Protein AF-A0AAW8AX49-F1 (afdb_monomer_lite)

Sequence (80 aa):
TQPASDIYEDEGILMITPAATAPELTARGYQLILRTTGLDSDQGPTAAKYILEKVKPQRIAIVHDKQQYGEGLARAVQDG

Organism: Klebsiella pneumoniae (NCBI:txid573)

Foldseek 3Di:
DQVVLVVCLVVVHADEEAPDQDPVQVPVPRDRGYYDYHHLLVVQVVVLCCCCPPVNDPDDDFDAPPDPVRVSSSVSVVVD

Secondary structure (DSSP, 8-state):
-HHHHHHHHHTT--EEESS---THHHHS--SSEEESSPPHHHHHHHHHHHIIIII--S-------SSHHHHHHHHHHHH-

pLDDT: mean 93.42, std 3.57, range [84.25, 98.06]

InterPro domains:
  IPR028082 Periplasmic binding protein-like I [SSF53822] (1-79)

Structure (mmCIF, N/CA/C/O backbone):
data_AF-A0AAW8AX49-F1
#
_entry.id   AF-A0AAW8AX49-F1
#
loop_
_atom_site.group_PDB
_atom_site.id
_atom_site.type_symbol
_atom_site.label_atom_id
_atom_site.label_alt_id
_atom_site.label_comp_id
_atom_site.label_asym_id
_atom_site.label_entity_id
_atom_site.label_seq_id
_atom_site.pdbx_PDB_ins_code
_atom_site.Cartn_x
_atom_site.Cartn_y
_atom_site.Cartn_z
_atom_site.occupancy
_atom_site.B_iso_or_equiv
_atom_site.auth_seq_id
_atom_site.auth_comp_id
_atom_site.auth_asym_id
_atom_site.auth_atom_id
_atom_site.pdbx_PDB_model_num
ATOM 1 N N . THR A 1 1 ? 1.916 4.387 -10.364 1.00 84.25 1 THR A N 1
ATOM 2 C CA . THR A 1 1 ? 3.011 3.471 -9.985 1.00 84.25 1 THR A CA 1
ATOM 3 C C . THR A 1 1 ? 2.823 2.105 -10.607 1.00 84.25 1 THR A C 1
ATOM 5 O O . THR A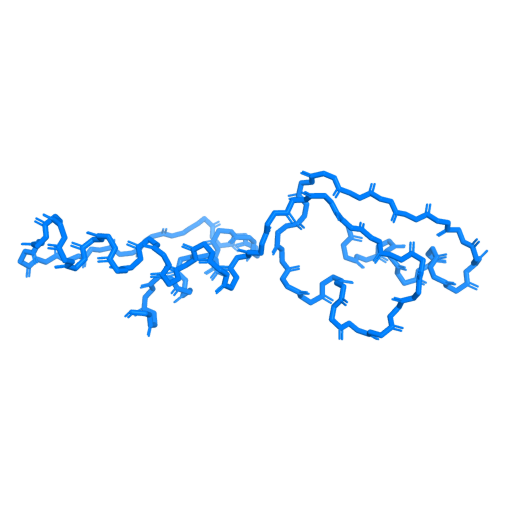 1 1 ? 3.629 1.754 -11.449 1.00 84.25 1 THR A O 1
ATOM 8 N N . GLN A 1 2 ? 1.737 1.392 -10.286 1.00 87.75 2 GLN A N 1
ATOM 9 C CA . GLN A 1 2 ? 1.487 0.034 -10.790 1.00 87.75 2 GLN A CA 1
ATOM 10 C C . GLN A 1 2 ? 1.476 -0.107 -12.327 1.00 87.75 2 GLN A C 1
ATOM 12 O O . GLN A 1 2 ? 2.121 -1.018 -12.816 1.00 87.75 2 GLN A O 1
ATOM 17 N N . PRO A 1 3 ? 0.836 0.777 -13.121 1.00 90.12 3 PRO A N 1
ATOM 18 C CA . PRO A 1 3 ? 0.829 0.586 -14.578 1.00 90.12 3 PRO A CA 1
ATOM 19 C C . PRO A 1 3 ? 2.193 0.841 -15.236 1.00 90.12 3 PRO A C 1
ATOM 21 O O . PRO A 1 3 ? 2.487 0.297 -16.289 1.00 90.12 3 PRO A O 1
ATOM 24 N N . ALA A 1 4 ? 3.025 1.691 -14.625 1.00 93.50 4 ALA A N 1
ATOM 25 C CA . ALA A 1 4 ? 4.333 2.050 -15.172 1.00 93.50 4 ALA A CA 1
ATOM 26 C C . ALA A 1 4 ? 5.412 1.009 -14.848 1.00 93.50 4 ALA A C 1
ATOM 28 O O . ALA A 1 4 ? 6.381 0.892 -15.588 1.00 93.50 4 ALA A O 1
ATOM 29 N N . SER A 1 5 ? 5.256 0.261 -13.750 1.00 94.44 5 SER A N 1
ATOM 30 C CA . SER A 1 5 ? 6.262 -0.713 -13.320 1.00 94.44 5 SER A CA 1
ATOM 31 C C . SER A 1 5 ? 6.475 -1.842 -14.320 1.00 94.44 5 SER A C 1
ATOM 33 O O . SER A 1 5 ? 7.569 -2.379 -14.368 1.00 94.44 5 SER A O 1
ATOM 35 N N . ASP A 1 6 ? 5.449 -2.189 -15.095 1.00 95.19 6 ASP A N 1
ATOM 36 C CA . ASP A 1 6 ? 5.519 -3.296 -16.051 1.00 95.19 6 ASP A CA 1
ATOM 37 C C . ASP A 1 6 ? 6.448 -2.898 -17.205 1.00 95.19 6 ASP A C 1
ATOM 39 O O . ASP A 1 6 ? 7.405 -3.597 -17.505 1.00 95.19 6 ASP A O 1
ATOM 43 N N . ILE A 1 7 ? 6.256 -1.683 -17.733 1.00 96.88 7 ILE A N 1
ATOM 44 C CA . ILE A 1 7 ? 7.129 -1.091 -18.755 1.00 96.88 7 ILE A CA 1
ATOM 45 C C . ILE A 1 7 ? 8.564 -0.956 -18.234 1.00 96.88 7 ILE A C 1
ATOM 47 O O . ILE A 1 7 ? 9.511 -1.245 -18.952 1.00 96.88 7 ILE A O 1
ATOM 51 N N . TYR A 1 8 ? 8.749 -0.495 -16.995 1.00 96.94 8 TYR A N 1
ATOM 52 C CA . TYR A 1 8 ? 10.094 -0.313 -16.449 1.00 96.94 8 TYR A CA 1
ATOM 53 C C . TYR A 1 8 ? 10.831 -1.634 -16.234 1.00 96.94 8 TYR A C 1
ATOM 55 O O . TYR A 1 8 ? 12.021 -1.697 -16.523 1.00 96.94 8 TYR A O 1
ATOM 63 N N . GLU A 1 9 ? 10.144 -2.680 -15.781 1.00 97.06 9 GLU A N 1
ATOM 64 C CA . GLU A 1 9 ? 10.732 -4.017 -15.689 1.00 97.06 9 GLU A CA 1
ATOM 65 C C . GLU A 1 9 ? 11.125 -4.539 -17.081 1.00 97.06 9 GLU A C 1
ATOM 67 O O . GLU A 1 9 ? 12.272 -4.942 -17.274 1.00 97.06 9 GLU A O 1
ATOM 72 N N . ASP A 1 10 ? 10.211 -4.464 -18.056 1.00 96.62 10 ASP A N 1
ATOM 73 C CA . ASP A 1 10 ? 10.423 -4.974 -19.418 1.00 96.62 10 ASP A CA 1
ATOM 74 C C . ASP A 1 10 ? 11.566 -4.243 -20.150 1.00 96.62 10 ASP A C 1
ATOM 76 O O . ASP A 1 10 ? 12.362 -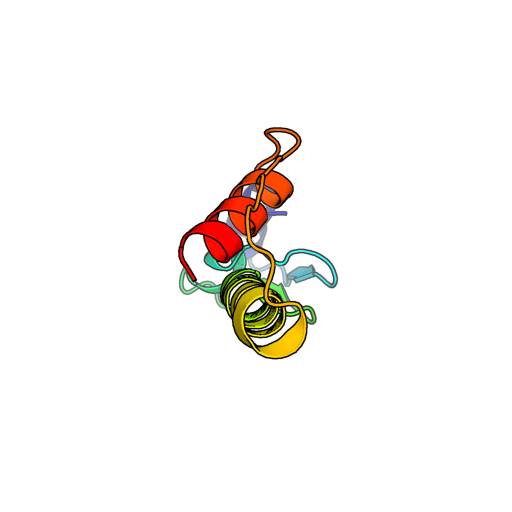4.866 -20.854 1.00 96.62 10 ASP A O 1
ATOM 80 N N . GLU A 1 11 ? 11.689 -2.928 -19.950 1.00 97.94 11 GLU A N 1
ATOM 81 C CA . GLU A 1 11 ? 12.717 -2.085 -20.580 1.00 97.94 11 GLU A CA 1
ATOM 82 C C . GLU A 1 11 ? 14.034 -2.023 -19.779 1.00 97.94 11 GLU A C 1
ATOM 84 O O . GLU A 1 11 ? 14.958 -1.289 -20.139 1.00 97.94 11 GLU A O 1
ATOM 89 N N . GLY A 1 12 ? 14.153 -2.772 -18.676 1.00 97.25 12 GLY A N 1
ATOM 90 C CA . GLY A 1 12 ? 15.378 -2.819 -17.875 1.00 97.25 12 GLY A CA 1
ATOM 91 C C . GLY A 1 12 ? 15.669 -1.536 -17.080 1.00 97.25 12 GLY A C 1
ATOM 92 O O . GLY A 1 12 ? 16.827 -1.234 -16.780 1.00 97.25 12 GLY A O 1
ATOM 93 N N . ILE A 1 13 ? 14.637 -0.761 -16.743 1.00 98.06 13 ILE A N 1
ATOM 94 C CA . ILE A 1 13 ? 14.733 0.516 -16.029 1.00 98.06 13 ILE A CA 1
ATOM 95 C C . ILE A 1 13 ? 14.471 0.305 -14.534 1.00 98.06 13 ILE A C 1
ATOM 97 O O . ILE A 1 13 ? 13.392 -0.109 -14.117 1.00 98.06 13 ILE A O 1
ATOM 101 N N . LEU A 1 14 ? 15.445 0.677 -13.697 1.00 97.25 14 LEU A N 1
ATOM 102 C CA . LEU A 1 14 ? 15.281 0.645 -12.244 1.00 97.25 14 LEU A CA 1
ATOM 103 C C . LEU A 1 14 ? 14.217 1.647 -11.778 1.00 97.25 14 LEU A C 1
ATOM 105 O O . LEU A 1 14 ? 14.306 2.848 -12.043 1.00 97.25 14 LEU A O 1
ATOM 109 N N . MET A 1 15 ? 13.278 1.161 -10.970 1.00 97.12 15 MET A N 1
ATOM 110 C CA . MET A 1 15 ? 12.285 1.971 -10.283 1.00 97.12 15 MET A CA 1
ATOM 111 C C . MET A 1 15 ? 12.419 1.822 -8.768 1.00 97.12 15 MET A C 1
ATOM 113 O O . MET A 1 15 ? 12.386 0.719 -8.229 1.00 97.12 15 MET A O 1
ATOM 117 N N . ILE A 1 16 ? 12.475 2.952 -8.061 1.00 96.44 16 ILE A N 1
ATOM 118 C CA . ILE A 1 16 ? 12.354 2.994 -6.601 1.00 96.44 16 ILE A CA 1
ATOM 119 C C . ILE A 1 16 ? 11.234 3.96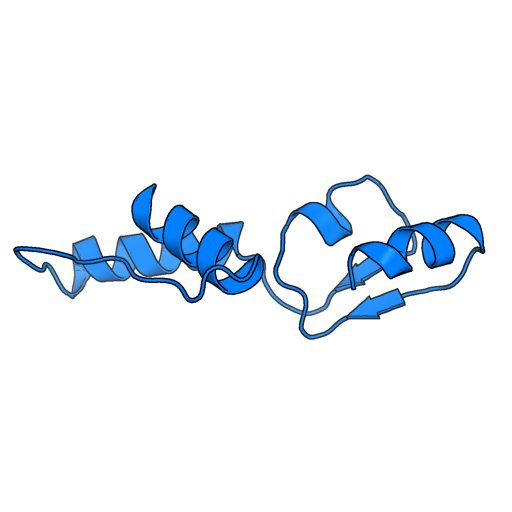5 -6.242 1.00 96.44 16 ILE A C 1
ATOM 121 O O . ILE A 1 16 ? 11.258 5.122 -6.660 1.00 96.44 16 ILE A O 1
ATOM 125 N N . THR A 1 17 ? 10.251 3.518 -5.458 1.00 94.38 17 THR A N 1
ATOM 126 C CA . THR A 1 17 ? 9.165 4.388 -4.981 1.00 94.38 17 THR A CA 1
ATOM 127 C C . THR A 1 17 ? 9.144 4.533 -3.456 1.00 94.38 17 THR A C 1
ATOM 129 O O . THR A 1 17 ? 9.181 3.531 -2.737 1.00 94.38 17 THR A O 1
ATOM 132 N N . PRO A 1 18 ? 9.032 5.770 -2.934 1.00 94.62 18 PRO A N 1
ATOM 133 C CA . PRO A 1 18 ? 8.926 6.013 -1.500 1.00 94.62 18 PRO A CA 1
ATOM 134 C C . PRO A 1 18 ? 7.483 6.061 -0.981 1.00 94.62 18 PRO A C 1
ATOM 136 O O . PRO A 1 18 ? 7.285 6.315 0.200 1.00 94.62 18 PRO A O 1
ATOM 139 N N . ALA A 1 19 ? 6.472 5.873 -1.839 1.00 92.12 19 ALA A N 1
ATOM 140 C CA . ALA A 1 19 ? 5.076 6.155 -1.482 1.00 92.12 19 ALA A CA 1
ATOM 141 C C . ALA A 1 19 ? 4.081 5.037 -1.826 1.00 92.12 19 ALA A C 1
ATOM 143 O O . ALA A 1 19 ? 2.948 5.079 -1.362 1.00 92.12 19 ALA A O 1
ATOM 144 N N . ALA A 1 20 ? 4.459 4.045 -2.635 1.00 91.81 20 ALA A N 1
ATOM 145 C CA . ALA A 1 20 ? 3.527 2.992 -3.025 1.00 91.81 20 ALA A CA 1
ATOM 146 C C . ALA A 1 20 ? 3.497 1.843 -2.007 1.00 91.81 20 ALA A C 1
ATOM 148 O O . ALA A 1 20 ? 4.421 1.029 -1.927 1.00 91.81 20 ALA A O 1
ATOM 149 N N . THR A 1 21 ? 2.406 1.772 -1.256 1.00 91.25 21 THR A N 1
ATOM 150 C CA . THR A 1 21 ? 2.207 0.821 -0.155 1.00 91.25 21 THR A CA 1
ATOM 151 C C . THR A 1 21 ? 1.469 -0.456 -0.576 1.00 91.25 21 THR A C 1
ATOM 153 O O . THR A 1 21 ? 1.560 -1.465 0.123 1.00 91.25 21 THR A O 1
ATOM 156 N N . ALA A 1 22 ? 0.832 -0.461 -1.755 1.00 89.25 22 ALA A N 1
ATOM 157 C CA . ALA A 1 22 ? 0.134 -1.623 -2.307 1.00 89.25 22 ALA A CA 1
ATOM 158 C C . ALA A 1 22 ? 1.080 -2.843 -2.409 1.00 89.25 22 ALA A C 1
ATOM 160 O O . ALA A 1 22 ? 2.114 -2.751 -3.091 1.00 89.25 22 ALA A O 1
ATOM 161 N N . PRO A 1 23 ? 0.801 -3.973 -1.732 1.00 89.19 23 PRO A N 1
ATOM 162 C CA . PRO A 1 23 ? 1.709 -5.119 -1.673 1.00 89.19 23 PRO A CA 1
ATOM 163 C C . PRO A 1 23 ? 2.077 -5.681 -3.050 1.00 89.19 23 PRO A C 1
ATOM 165 O O . PRO A 1 23 ? 3.244 -6.003 -3.284 1.00 89.19 23 PRO A O 1
ATOM 168 N N . GLU A 1 24 ? 1.129 -5.700 -3.989 1.00 89.12 24 GLU A N 1
ATOM 169 C CA . GLU A 1 24 ? 1.279 -6.296 -5.319 1.00 89.12 24 GLU A CA 1
ATOM 170 C C . GLU A 1 24 ? 2.406 -5.668 -6.143 1.00 89.12 24 GLU A C 1
ATOM 172 O O . GLU A 1 24 ? 2.963 -6.327 -7.019 1.00 89.12 24 GLU A O 1
ATOM 177 N N . LEU A 1 25 ? 2.788 -4.414 -5.879 1.00 91.81 25 LEU A N 1
ATOM 178 C CA . LEU A 1 25 ? 3.816 -3.729 -6.662 1.00 91.81 25 LEU A CA 1
ATOM 179 C C . LEU A 1 25 ? 5.131 -4.519 -6.726 1.00 91.81 25 LEU A C 1
ATOM 181 O O . LEU A 1 25 ? 5.681 -4.658 -7.818 1.00 91.81 25 LEU A O 1
ATOM 185 N N . THR A 1 26 ? 5.581 -5.073 -5.592 1.00 92.62 26 THR A N 1
ATOM 186 C CA . THR A 1 26 ? 6.841 -5.835 -5.479 1.00 92.62 26 THR A CA 1
ATOM 187 C C . THR A 1 26 ? 6.633 -7.333 -5.233 1.00 92.62 26 THR A C 1
ATOM 189 O O . THR A 1 26 ? 7.605 -8.059 -5.061 1.00 92.62 26 THR A O 1
ATOM 192 N N . ALA A 1 27 ? 5.388 -7.820 -5.200 1.00 91.44 27 ALA A N 1
ATOM 193 C CA . ALA A 1 27 ? 5.088 -9.247 -5.024 1.00 91.44 27 ALA A CA 1
ATOM 194 C C . ALA A 1 27 ? 5.067 -10.034 -6.352 1.00 91.44 27 ALA A C 1
ATOM 196 O O . ALA A 1 27 ? 4.959 -11.256 -6.349 1.00 91.44 27 ALA A O 1
ATOM 197 N N . ARG A 1 28 ? 5.175 -9.346 -7.495 1.00 90.38 28 ARG A N 1
ATOM 198 C CA . ARG A 1 28 ? 5.041 -9.920 -8.850 1.00 90.38 28 ARG A CA 1
ATOM 199 C C . ARG A 1 28 ? 6.305 -10.591 -9.401 1.00 90.38 28 ARG A C 1
ATOM 201 O O . ARG A 1 28 ? 6.322 -10.978 -10.561 1.00 90.38 28 ARG A O 1
ATOM 208 N N . GLY A 1 29 ? 7.357 -10.724 -8.595 1.00 92.19 29 GLY A N 1
ATOM 209 C CA . GLY A 1 29 ? 8.626 -11.331 -9.020 1.00 92.19 29 GLY A CA 1
ATOM 210 C C . GLY A 1 29 ? 9.519 -10.430 -9.881 1.00 92.19 29 GLY A C 1
ATOM 211 O O . GLY A 1 29 ? 10.540 -10.898 -10.374 1.00 92.19 29 GLY A O 1
ATOM 212 N N . TYR A 1 30 ? 9.154 -9.156 -10.037 1.00 95.69 30 TYR A N 1
ATOM 213 C CA . TYR A 1 30 ? 9.969 -8.141 -10.703 1.00 95.69 30 TYR A CA 1
ATOM 214 C C . TYR A 1 30 ? 11.279 -7.892 -9.950 1.00 95.69 30 TYR A C 1
ATOM 216 O O . TYR A 1 30 ? 11.289 -7.845 -8.717 1.00 95.69 30 TYR A O 1
ATOM 224 N N . GLN A 1 31 ? 12.375 -7.731 -10.687 1.00 96.69 31 GLN A N 1
ATOM 225 C CA . GLN A 1 31 ? 13.719 -7.557 -10.137 1.00 96.69 31 GLN A CA 1
ATOM 226 C C . GLN A 1 31 ? 14.126 -6.088 -10.011 1.00 96.69 31 GLN A C 1
ATOM 228 O O . GLN A 1 31 ? 14.944 -5.755 -9.153 1.00 96.69 31 GLN A O 1
ATOM 233 N N . LEU A 1 32 ? 13.563 -5.204 -10.839 1.00 97.06 32 LEU A N 1
ATOM 234 C CA . LEU A 1 32 ? 13.951 -3.794 -10.922 1.00 97.06 32 LEU A CA 1
ATOM 235 C C . LEU A 1 32 ? 12.949 -2.853 -10.249 1.00 97.06 32 LEU A C 1
ATOM 237 O O . LEU A 1 32 ? 13.143 -1.637 -10.244 1.00 97.06 32 LEU A O 1
ATOM 241 N N . ILE A 1 33 ? 11.889 -3.396 -9.650 1.00 97.00 33 ILE A N 1
ATOM 242 C CA . ILE A 1 33 ? 10.838 -2.617 -8.998 1.00 97.00 33 ILE A CA 1
ATOM 243 C C . ILE A 1 33 ? 10.966 -2.740 -7.481 1.00 97.00 33 ILE A C 1
ATOM 245 O O . ILE A 1 33 ? 10.565 -3.729 -6.869 1.00 97.00 33 ILE A O 1
ATOM 249 N N . LEU A 1 34 ? 11.510 -1.690 -6.867 1.00 95.62 34 LEU A N 1
ATOM 250 C CA . LEU A 1 34 ? 11.794 -1.617 -5.438 1.00 95.62 34 LEU A CA 1
ATOM 251 C C . LEU A 1 34 ? 10.983 -0.503 -4.761 1.00 95.62 34 LEU A C 1
ATOM 253 O O . LEU A 1 34 ? 10.494 0.443 -5.389 1.00 95.62 34 LEU A O 1
ATOM 257 N N . ARG A 1 35 ? 10.872 -0.584 -3.434 1.00 93.81 35 ARG A N 1
ATOM 258 C CA . ARG A 1 35 ? 10.257 0.456 -2.602 1.00 93.81 35 ARG A CA 1
ATOM 259 C C . ARG A 1 35 ? 11.018 0.657 -1.302 1.00 93.81 35 ARG A C 1
ATOM 261 O O . ARG A 1 35 ? 11.694 -0.255 -0.837 1.00 93.81 35 ARG A O 1
ATOM 268 N N . THR A 1 36 ? 10.855 1.831 -0.704 1.00 94.94 36 THR A N 1
ATOM 269 C CA . THR A 1 36 ? 11.383 2.137 0.639 1.00 94.94 36 THR A CA 1
ATOM 270 C C . THR A 1 36 ? 10.295 2.255 1.706 1.00 94.94 36 THR A C 1
ATOM 272 O O . THR A 1 36 ? 10.611 2.307 2.891 1.00 94.94 36 THR A O 1
ATOM 275 N N . THR A 1 37 ? 9.023 2.301 1.302 1.00 92.44 37 THR A N 1
ATOM 276 C CA . THR A 1 37 ? 7.872 2.408 2.210 1.00 92.44 37 THR A CA 1
ATOM 277 C C . THR A 1 37 ? 7.336 1.041 2.640 1.00 92.44 37 THR A C 1
ATOM 279 O O . THR A 1 37 ? 7.588 0.035 1.975 1.00 92.44 37 THR A O 1
ATOM 282 N N . GLY A 1 38 ? 6.589 1.016 3.746 1.00 90.00 38 GLY A N 1
ATOM 283 C CA . GLY A 1 38 ? 5.932 -0.182 4.274 1.00 90.00 38 GLY A CA 1
ATOM 284 C C . GLY A 1 38 ? 4.708 -0.616 3.461 1.00 90.00 38 GLY A C 1
ATOM 285 O O . GLY A 1 38 ? 4.224 0.113 2.592 1.00 90.00 38 GLY A O 1
ATOM 286 N N . LEU A 1 39 ? 4.202 -1.817 3.751 1.00 90.25 39 LEU A N 1
ATOM 287 C CA . LEU A 1 39 ? 3.075 -2.418 3.034 1.00 90.25 39 LEU A CA 1
ATOM 288 C C . LEU A 1 39 ? 1.738 -2.105 3.698 1.00 90.25 39 LEU A C 1
ATOM 290 O O . LEU A 1 39 ? 1.652 -2.032 4.924 1.00 90.25 39 LEU A O 1
ATOM 294 N N . ASP A 1 40 ? 0.671 -2.020 2.907 1.00 88.50 40 ASP A N 1
ATOM 295 C CA . ASP A 1 40 ? -0.693 -1.978 3.455 1.00 88.50 40 ASP A CA 1
ATOM 296 C C . ASP A 1 40 ? -1.030 -3.274 4.214 1.00 88.50 40 ASP A C 1
ATOM 298 O O . ASP A 1 40 ? -1.728 -3.233 5.226 1.00 88.50 40 ASP A O 1
ATOM 302 N N . SER A 1 41 ? -0.461 -4.410 3.786 1.00 85.50 41 SER A N 1
ATOM 303 C CA . SER A 1 41 ? -0.606 -5.711 4.457 1.00 85.50 41 SER A CA 1
ATOM 304 C C . SER A 1 41 ? 0.005 -5.756 5.858 1.00 85.50 41 SER A C 1
ATOM 306 O O . SER A 1 41 ? -0.395 -6.595 6.656 1.00 85.50 41 SER A O 1
ATOM 308 N N . ASP A 1 42 ? 0.942 -4.858 6.172 1.00 90.25 42 ASP A N 1
ATOM 309 C CA . ASP A 1 42 ? 1.511 -4.726 7.518 1.00 90.25 42 ASP A CA 1
ATOM 310 C C . ASP A 1 42 ? 0.766 -3.652 8.325 1.00 90.25 42 ASP A C 1
ATOM 312 O O . ASP A 1 42 ? 0.488 -3.814 9.519 1.00 90.25 42 ASP A O 1
ATOM 316 N N . GLN A 1 43 ? 0.419 -2.541 7.667 1.00 91.25 43 GLN A N 1
ATOM 317 C CA . GLN A 1 43 ? -0.245 -1.395 8.287 1.00 91.25 43 GLN A CA 1
ATOM 318 C C . GLN A 1 43 ? -1.679 -1.715 8.729 1.00 91.25 43 GLN A C 1
ATOM 320 O O . GLN A 1 43 ? -2.059 -1.341 9.840 1.00 91.25 43 GLN A O 1
ATOM 325 N N . GLY A 1 44 ? -2.452 -2.433 7.907 1.00 92.69 44 GLY A N 1
ATOM 326 C CA . GLY A 1 44 ? -3.843 -2.803 8.194 1.00 92.69 44 GLY A CA 1
ATOM 327 C C . GLY A 1 44 ? -3.995 -3.608 9.492 1.00 92.69 44 GLY A C 1
ATOM 328 O O . GLY A 1 44 ? -4.618 -3.106 10.432 1.00 92.69 44 GLY A O 1
ATOM 329 N N . PRO A 1 45 ? -3.360 -4.790 9.617 1.00 93.88 45 PRO A N 1
ATOM 330 C CA . PRO A 1 45 ? -3.417 -5.596 10.839 1.00 93.88 45 PRO A CA 1
ATOM 331 C C . PRO A 1 45 ? -2.859 -4.873 12.069 1.00 93.88 45 PRO A C 1
ATOM 333 O O . PRO A 1 45 ? -3.377 -5.021 13.175 1.00 93.88 45 PRO A O 1
ATOM 336 N N . THR A 1 46 ? -1.820 -4.049 11.892 1.00 95.31 46 THR A N 1
ATOM 337 C CA . THR A 1 46 ? -1.265 -3.238 12.986 1.00 95.31 46 THR A CA 1
ATOM 338 C C . THR A 1 46 ? -2.295 -2.233 13.506 1.00 95.31 46 THR A C 1
ATOM 340 O O . THR A 1 46 ? -2.482 -2.108 14.721 1.00 95.31 46 THR A O 1
ATOM 343 N N . ALA A 1 47 ? -2.993 -1.539 12.604 1.00 95.69 47 ALA A N 1
ATOM 344 C CA . ALA A 1 47 ? -4.053 -0.607 12.963 1.00 95.69 47 ALA A CA 1
ATOM 345 C C . ALA A 1 47 ? -5.254 -1.327 13.598 1.00 95.69 47 ALA A C 1
ATOM 347 O O . ALA A 1 47 ? -5.721 -0.896 14.654 1.00 95.69 47 ALA A O 1
ATOM 348 N N . ALA A 1 48 ? -5.705 -2.444 13.020 1.00 96.19 48 ALA A N 1
ATOM 349 C CA . ALA A 1 48 ? -6.797 -3.255 13.558 1.00 96.19 48 ALA A CA 1
ATOM 350 C C . ALA A 1 48 ? -6.503 -3.717 14.993 1.00 96.19 48 ALA A C 1
ATOM 352 O O . ALA A 1 48 ? -7.277 -3.447 15.916 1.00 96.19 48 ALA A O 1
ATOM 353 N N . LYS A 1 49 ? -5.310 -4.282 15.221 1.00 97.00 49 LYS A N 1
ATOM 354 C CA . LYS A 1 49 ? -4.846 -4.688 16.552 1.00 97.00 49 LYS A CA 1
ATOM 355 C C . LYS A 1 49 ? -4.866 -3.529 17.544 1.00 97.00 49 LYS A C 1
ATOM 357 O O . LYS A 1 49 ? -5.338 -3.682 18.668 1.00 97.00 49 LYS A O 1
ATOM 362 N N . TYR A 1 50 ? -4.379 -2.354 17.147 1.00 97.38 50 TYR A N 1
ATOM 363 C CA . TYR A 1 50 ? -4.398 -1.179 18.015 1.00 97.38 50 TYR A CA 1
ATOM 364 C C . TYR A 1 50 ? -5.830 -0.756 18.380 1.00 97.38 50 TYR A C 1
ATOM 366 O O . TYR A 1 50 ? -6.125 -0.511 19.553 1.00 97.38 50 TYR A O 1
ATOM 374 N N . ILE A 1 51 ? -6.733 -0.708 17.398 1.00 96.94 51 ILE A N 1
ATOM 375 C CA . ILE A 1 51 ? -8.138 -0.338 17.605 1.00 96.94 51 ILE A CA 1
ATOM 376 C C . ILE A 1 51 ? -8.807 -1.314 18.582 1.00 96.94 51 ILE A C 1
ATOM 378 O O . ILE A 1 51 ? -9.425 -0.882 19.558 1.00 96.94 51 ILE A O 1
ATOM 382 N N . LEU A 1 52 ? -8.641 -2.620 18.371 1.00 96.00 52 LEU A N 1
ATOM 383 C CA . LEU A 1 52 ? -9.292 -3.649 19.181 1.00 96.00 52 LEU A CA 1
ATOM 384 C C . LEU A 1 52 ? -8.687 -3.771 20.585 1.00 96.00 52 LEU A C 1
ATOM 386 O O . LEU A 1 52 ? -9.423 -3.889 21.563 1.00 96.00 52 LEU A O 1
ATOM 390 N N . GLU A 1 53 ? -7.362 -3.712 20.720 1.00 97.31 53 GLU A N 1
ATOM 391 C CA . GLU A 1 53 ? -6.695 -3.967 22.003 1.00 97.31 53 GLU A CA 1
ATOM 392 C C . GLU A 1 53 ? -6.539 -2.720 22.876 1.00 97.31 53 GLU A C 1
ATOM 394 O O . GLU A 1 53 ? -6.537 -2.827 24.108 1.00 97.31 53 GLU A O 1
ATOM 399 N N . LYS A 1 54 ? -6.361 -1.541 22.267 1.00 98.06 54 LYS A N 1
ATOM 400 C CA . LYS A 1 54 ? -6.081 -0.293 22.993 1.00 98.06 54 LYS A CA 1
ATOM 401 C C . LYS A 1 54 ? -7.293 0.620 23.061 1.00 98.06 54 LYS A C 1
ATOM 403 O O . LYS A 1 54 ? -7.619 1.072 24.154 1.00 98.06 54 LYS A O 1
ATOM 408 N N . VAL A 1 55 ? -7.962 0.867 21.934 1.00 97.62 55 VAL A N 1
ATOM 409 C CA . VAL A 1 55 ? -9.114 1.788 21.888 1.00 97.62 55 VAL A CA 1
ATOM 410 C C . VAL A 1 55 ? -10.385 1.122 22.425 1.00 97.62 55 VAL A C 1
ATOM 412 O O . VAL A 1 55 ? -11.139 1.760 23.154 1.00 97.62 55 VAL A O 1
ATOM 415 N N . LYS A 1 56 ? -10.600 -0.166 22.118 1.00 97.31 56 LYS A N 1
ATOM 416 C CA . LYS A 1 56 ? -11.745 -0.981 22.575 1.00 97.31 56 LYS A CA 1
ATOM 417 C C . LYS A 1 56 ? -13.120 -0.336 22.308 1.00 97.31 56 LYS A C 1
ATOM 419 O O . LYS A 1 56 ? -13.935 -0.216 23.229 1.00 97.31 56 LYS A O 1
ATOM 424 N N . PRO A 1 57 ? -13.405 0.110 21.072 1.00 96.94 57 PRO A N 1
ATOM 425 C CA . PRO A 1 57 ? -14.685 0.731 20.759 1.00 96.94 57 PRO A CA 1
ATOM 426 C C . PRO A 1 57 ? -15.830 -0.291 20.817 1.00 96.94 57 PRO A C 1
ATOM 428 O O . PRO A 1 57 ? -15.657 -1.462 20.494 1.00 96.94 57 P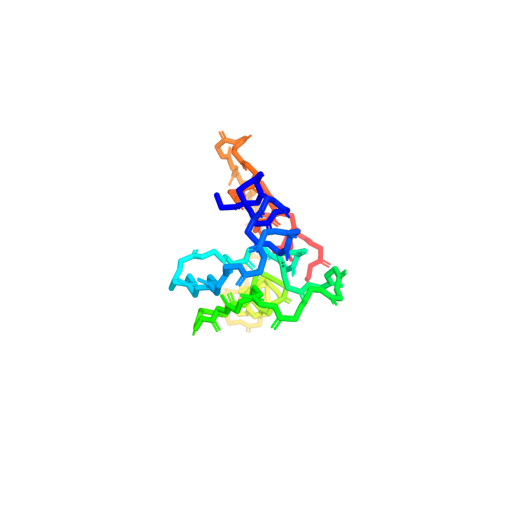RO A O 1
ATOM 431 N N . GLN A 1 58 ? -17.036 0.161 21.170 1.00 97.31 58 GLN A N 1
ATOM 432 C CA . GLN A 1 58 ? -18.237 -0.689 21.123 1.00 97.31 58 GLN A CA 1
ATOM 433 C C . GLN A 1 58 ? -18.784 -0.874 19.700 1.00 97.31 58 GLN A C 1
ATOM 435 O O . GLN A 1 58 ? -19.478 -1.850 19.425 1.00 97.31 58 GLN A O 1
ATOM 440 N N . ARG A 1 59 ? -18.535 0.095 18.809 1.00 96.25 59 ARG A N 1
ATOM 441 C CA . ARG A 1 59 ? -18.988 0.106 17.411 1.00 96.25 59 ARG A CA 1
ATOM 442 C C . ARG A 1 59 ? -17.943 0.793 16.543 1.00 96.25 59 ARG A C 1
ATOM 444 O O . ARG A 1 59 ? -17.366 1.792 16.964 1.00 96.25 59 ARG A O 1
ATOM 451 N N . ILE A 1 60 ? -17.745 0.275 15.336 1.00 95.38 60 ILE A N 1
ATOM 452 C CA . ILE A 1 60 ? -16.787 0.788 14.353 1.00 95.38 60 ILE A CA 1
ATOM 453 C C . ILE A 1 60 ? -17.535 1.025 13.039 1.00 95.38 60 ILE A C 1
ATOM 455 O O . ILE A 1 60 ? -18.375 0.216 12.648 1.00 95.38 60 ILE A O 1
ATOM 459 N N . ALA A 1 61 ? -17.227 2.133 12.370 1.00 96.56 61 ALA A N 1
ATOM 460 C CA . ALA A 1 61 ? -17.596 2.374 10.981 1.00 96.56 61 ALA A CA 1
ATOM 461 C C . ALA A 1 61 ? -16.313 2.476 10.151 1.00 96.56 61 ALA A C 1
ATOM 463 O O . ALA A 1 61 ? -15.361 3.131 10.574 1.00 96.56 61 ALA A O 1
ATOM 464 N N . ILE A 1 62 ? -16.300 1.839 8.983 1.00 95.12 62 ILE A N 1
ATOM 465 C CA . ILE A 1 62 ? -15.173 1.849 8.047 1.00 95.12 62 ILE A CA 1
ATOM 466 C C . ILE A 1 62 ? -15.623 2.587 6.790 1.00 95.12 62 ILE A C 1
ATOM 468 O O . ILE A 1 62 ? -16.682 2.294 6.237 1.00 95.12 62 ILE A O 1
ATOM 472 N N . VAL A 1 63 ? -14.845 3.584 6.373 1.00 95.94 63 VAL A N 1
ATOM 473 C CA . VAL A 1 63 ? -15.153 4.453 5.233 1.00 95.94 63 VAL A CA 1
ATOM 474 C C . VAL A 1 63 ? -13.893 4.615 4.396 1.00 95.94 63 VAL A C 1
ATOM 476 O O . VAL A 1 63 ? -12.802 4.761 4.941 1.00 95.94 63 VAL A O 1
ATOM 479 N N . HIS A 1 64 ? -14.052 4.615 3.077 1.00 95.38 64 HIS A N 1
ATOM 480 C CA . HIS A 1 64 ? -12.979 4.874 2.126 1.00 95.38 64 HIS A CA 1
ATOM 481 C C . HIS A 1 64 ? -13.484 5.746 0.969 1.00 95.38 64 HIS A C 1
ATOM 483 O O . HIS A 1 64 ? -14.688 5.876 0.741 1.00 95.38 64 HIS A O 1
ATOM 489 N N . ASP A 1 65 ? -12.555 6.337 0.223 1.00 94.50 65 ASP A N 1
ATOM 490 C CA . ASP A 1 65 ? -12.811 7.263 -0.888 1.00 94.50 65 ASP A CA 1
ATOM 491 C C . ASP A 1 65 ? -12.995 6.565 -2.251 1.00 94.50 65 ASP A C 1
ATOM 493 O O . ASP A 1 65 ? -13.039 7.224 -3.289 1.00 94.50 65 ASP A O 1
ATOM 497 N N . LYS A 1 66 ? -13.117 5.229 -2.249 1.00 92.44 66 LYS A N 1
ATOM 498 C CA . LYS A 1 66 ? -13.185 4.344 -3.433 1.00 92.44 66 LYS A CA 1
ATOM 499 C C . LYS A 1 66 ? -11.941 4.352 -4.325 1.00 92.44 66 LYS A C 1
ATOM 501 O O . LYS A 1 66 ? -11.963 3.741 -5.391 1.00 92.44 66 LYS A O 1
ATOM 506 N N . GLN A 1 67 ? -10.859 5.009 -3.919 1.00 90.31 67 GLN A N 1
ATOM 507 C CA . GLN A 1 67 ? -9.580 4.841 -4.593 1.00 90.31 67 GLN A CA 1
ATOM 508 C C . GLN A 1 67 ? -8.926 3.546 -4.127 1.00 90.31 67 GLN A C 1
ATOM 510 O O . GLN A 1 67 ? -9.126 3.110 -2.996 1.00 90.31 67 GLN A O 1
ATOM 515 N N . GLN A 1 68 ? -8.109 2.947 -4.992 1.00 84.69 68 GLN A N 1
ATOM 516 C CA . GLN A 1 68 ? -7.496 1.644 -4.732 1.00 84.69 68 GLN A CA 1
ATOM 517 C C . GLN A 1 68 ? -6.730 1.603 -3.400 1.00 84.69 68 GLN A C 1
ATOM 519 O O . GLN A 1 68 ? -6.874 0.644 -2.649 1.00 84.69 68 GLN A O 1
ATOM 524 N N . TYR A 1 69 ? -5.962 2.654 -3.091 1.00 86.88 69 TYR A N 1
ATOM 525 C CA . TYR A 1 69 ? -5.237 2.755 -1.822 1.00 86.88 69 TYR A CA 1
ATOM 526 C C . TYR A 1 69 ? -6.192 2.839 -0.623 1.00 86.88 69 TYR A C 1
ATOM 528 O O . TYR A 1 69 ? -6.118 2.012 0.283 1.00 86.88 69 TYR A O 1
ATOM 536 N N . GLY A 1 70 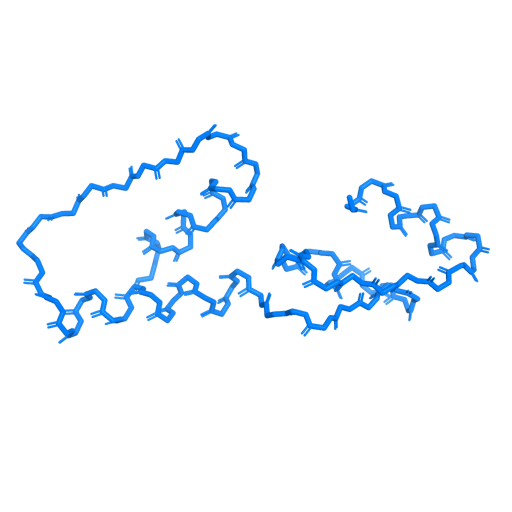? -7.114 3.810 -0.632 1.00 90.69 70 GLY A N 1
ATOM 537 C CA . GLY A 1 70 ? -8.042 4.023 0.478 1.00 90.69 70 GLY A CA 1
ATOM 538 C C . GLY A 1 70 ? -8.943 2.814 0.727 1.00 90.69 70 GLY A C 1
ATOM 539 O O . GLY A 1 70 ? -9.172 2.440 1.874 1.00 90.69 70 GLY A O 1
ATOM 540 N N . GLU A 1 71 ? -9.424 2.173 -0.340 1.00 90.94 71 GLU A N 1
ATOM 541 C CA . GLU A 1 71 ? -10.213 0.944 -0.254 1.00 90.94 71 GLU A CA 1
ATOM 542 C C . GLU A 1 71 ? -9.391 -0.233 0.276 1.00 90.94 71 GLU A C 1
ATOM 544 O O . GLU A 1 71 ? -9.839 -0.916 1.196 1.00 90.94 71 GLU A O 1
ATOM 549 N N . GLY A 1 72 ? -8.194 -0.463 -0.273 1.00 87.12 72 GLY A N 1
ATOM 550 C CA . GLY A 1 72 ? -7.334 -1.576 0.128 1.00 87.12 72 GLY A CA 1
ATOM 551 C C . GLY A 1 72 ? -6.967 -1.514 1.608 1.00 87.12 72 GLY A C 1
ATOM 552 O O . GLY A 1 72 ? -7.135 -2.498 2.328 1.00 87.12 72 GLY A O 1
ATOM 553 N N . LEU A 1 73 ? -6.555 -0.337 2.086 1.00 90.50 73 LEU A N 1
ATOM 554 C CA . LEU A 1 73 ? -6.215 -0.146 3.493 1.00 90.50 73 LEU A CA 1
ATOM 555 C C . LEU A 1 73 ? -7.441 -0.297 4.404 1.00 90.50 73 LEU A C 1
ATOM 557 O O . LEU A 1 73 ? -7.359 -0.952 5.440 1.00 90.50 73 LEU A O 1
ATOM 561 N N . ALA A 1 74 ? -8.591 0.263 4.015 1.00 93.38 74 ALA A N 1
ATOM 562 C CA . ALA A 1 74 ? -9.825 0.136 4.787 1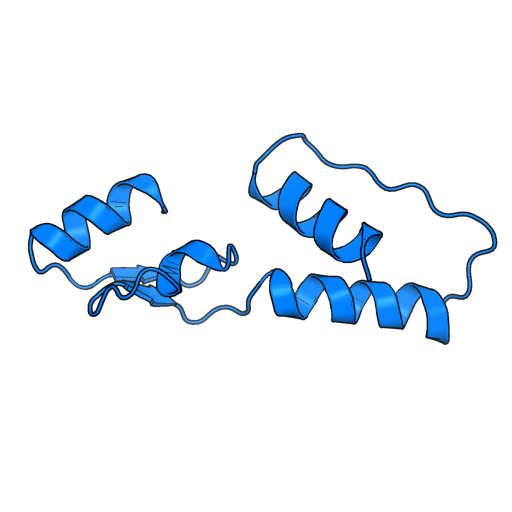.00 93.38 74 ALA A CA 1
ATOM 563 C C . ALA A 1 74 ? -10.272 -1.327 4.938 1.00 93.38 74 ALA A C 1
ATOM 565 O O . ALA A 1 74 ? -10.652 -1.733 6.037 1.00 93.38 74 ALA A O 1
ATOM 566 N N . ARG A 1 75 ? -10.176 -2.131 3.870 1.00 91.62 75 ARG A N 1
ATOM 567 C CA . ARG A 1 75 ? -10.465 -3.572 3.931 1.00 91.62 75 ARG A CA 1
ATOM 568 C C . ARG A 1 75 ? -9.456 -4.330 4.786 1.00 91.62 75 ARG A C 1
ATOM 570 O O . ARG A 1 75 ? -9.861 -5.131 5.615 1.00 91.62 75 ARG A O 1
ATOM 577 N N . ALA A 1 76 ? -8.165 -4.021 4.668 1.00 90.69 76 ALA A N 1
ATOM 578 C CA . ALA A 1 76 ? -7.139 -4.657 5.493 1.00 90.69 76 ALA A CA 1
ATOM 579 C C . ALA A 1 76 ? -7.351 -4.408 6.999 1.00 90.69 76 ALA A C 1
ATOM 581 O O . ALA A 1 76 ? -7.056 -5.279 7.811 1.00 90.69 76 ALA A O 1
ATOM 582 N N . VAL A 1 77 ? -7.880 -3.238 7.379 1.00 94.88 77 VAL A N 1
ATOM 583 C CA . VAL A 1 77 ? -8.292 -2.961 8.767 1.00 94.88 77 VAL A CA 1
ATOM 584 C C . VAL A 1 77 ? -9.585 -3.691 9.134 1.00 94.88 77 VAL A C 1
ATOM 586 O O . VAL A 1 77 ? -9.736 -4.104 10.276 1.00 94.88 77 VAL A O 1
ATOM 589 N N . GLN A 1 78 ? -10.526 -3.828 8.197 1.00 93.75 78 GLN A N 1
ATOM 590 C CA . GLN A 1 78 ? -11.792 -4.529 8.419 1.00 93.75 78 GLN A CA 1
ATOM 591 C C . GLN A 1 78 ? -11.608 -6.028 8.683 1.00 93.75 78 GLN A C 1
ATOM 593 O O . GLN A 1 78 ? -12.355 -6.595 9.478 1.00 93.75 78 GLN A O 1
ATOM 598 N N . ASP A 1 79 ? -10.661 -6.651 7.984 1.00 90.06 79 ASP A N 1
ATOM 599 C CA . ASP A 1 79 ? -10.431 -8.097 8.020 1.00 90.06 79 ASP A CA 1
ATOM 600 C C . ASP A 1 79 ? -9.539 -8.542 9.199 1.00 90.06 79 ASP A C 1
ATOM 602 O O . ASP A 1 79 ? -9.504 -9.734 9.516 1.00 90.06 79 ASP A O 1
ATOM 606 N N . GLY A 1 80 ? -8.807 -7.606 9.820 1.00 84.62 80 GLY A N 1
ATOM 607 C CA . GLY A 1 80 ? -7.909 -7.838 10.963 1.00 84.62 80 GLY A CA 1
ATOM 608 C C . GLY A 1 80 ? -8.594 -7.734 12.320 1.00 84.62 80 GLY A C 1
ATOM 609 O O . GLY A 1 80 ? -8.174 -8.490 13.226 1.00 84.62 80 GLY A O 1
#

Radius of gyration: 15.44 Å; chains: 1; bounding box: 34×19×44 Å